Protein AF-A0AAU6A8F4-F1 (afdb_monomer)

Radius of gyration: 16.41 Å; Cα contacts (8 Å, |Δi|>4): 228; chains: 1; bounding box: 42×34×38 Å

Structure (mmCIF, N/CA/C/O backbone):
data_AF-A0AAU6A8F4-F1
#
_entry.id   AF-A0AAU6A8F4-F1
#
loop_
_atom_site.group_PDB
_atom_site.id
_atom_site.type_symbol
_atom_site.label_atom_id
_atom_site.label_alt_id
_atom_site.label_comp_id
_atom_site.label_asym_id
_atom_site.label_entity_id
_atom_site.label_seq_id
_atom_site.pdbx_PDB_ins_code
_atom_site.Cartn_x
_atom_site.Cartn_y
_atom_site.Cartn_z
_atom_site.occupancy
_atom_site.B_iso_or_equiv
_atom_site.auth_seq_id
_atom_site.auth_comp_id
_atom_site.auth_asym_id
_atom_site.auth_atom_id
_atom_site.pdbx_PDB_model_num
ATOM 1 N N . MET A 1 1 ? -3.567 -22.877 13.349 1.00 68.00 1 MET A N 1
ATOM 2 C CA . MET A 1 1 ? -3.541 -21.855 12.285 1.00 68.00 1 MET A CA 1
ATOM 3 C C . MET A 1 1 ? -4.743 -22.107 11.404 1.00 68.00 1 MET A C 1
ATOM 5 O O . MET A 1 1 ? -4.881 -23.224 10.927 1.00 68.00 1 MET A O 1
ATOM 9 N N . HIS A 1 2 ? -5.630 -21.124 11.271 1.00 86.00 2 HIS A N 1
ATOM 10 C CA . HIS A 1 2 ? -6.738 -21.178 10.320 1.00 86.00 2 HIS A CA 1
ATOM 11 C C . HIS A 1 2 ? -6.307 -20.388 9.088 1.00 86.00 2 HIS A C 1
ATOM 13 O O . HIS A 1 2 ? -5.932 -19.225 9.217 1.00 86.00 2 HIS A O 1
ATOM 19 N N . HIS A 1 3 ? -6.294 -21.042 7.931 1.00 89.69 3 HIS A N 1
ATOM 20 C CA . HIS A 1 3 ? -6.035 -20.404 6.648 1.00 89.69 3 HIS A CA 1
ATOM 21 C C . HIS A 1 3 ? -7.330 -20.417 5.848 1.00 89.69 3 HIS A C 1
ATOM 23 O O . HIS A 1 3 ? -8.006 -21.444 5.795 1.00 89.69 3 HIS A O 1
ATOM 29 N N . GLU A 1 4 ? -7.657 -19.284 5.244 1.00 91.69 4 GLU A N 1
ATOM 30 C CA . GLU A 1 4 ? -8.774 -19.140 4.321 1.00 91.69 4 GLU A CA 1
ATOM 31 C C . GLU A 1 4 ? -8.204 -18.900 2.924 1.00 91.69 4 GLU A C 1
ATOM 33 O O . GLU A 1 4 ? -7.241 -18.146 2.764 1.00 91.69 4 GLU A O 1
ATOM 38 N N . LEU A 1 5 ? -8.757 -19.596 1.932 1.00 94.12 5 LEU A N 1
ATOM 39 C CA . LEU A 1 5 ? -8.360 -19.478 0.537 1.00 94.12 5 LEU A CA 1
ATOM 40 C C . LEU A 1 5 ? -9.594 -19.132 -0.284 1.00 94.12 5 LEU A C 1
ATOM 42 O O . LEU A 1 5 ? -10.567 -19.882 -0.302 1.00 94.12 5 LEU A O 1
ATOM 46 N N . GLU A 1 6 ? -9.520 -18.002 -0.973 1.00 94.62 6 GLU A N 1
ATOM 47 C CA . GLU A 1 6 ? -10.554 -17.520 -1.877 1.00 94.62 6 GLU A CA 1
ATOM 48 C C . GLU A 1 6 ? -10.004 -17.542 -3.305 1.00 94.62 6 GLU A C 1
ATOM 50 O O . GLU A 1 6 ? -8.907 -17.043 -3.567 1.00 94.62 6 GLU A O 1
ATOM 55 N N . VAL A 1 7 ? -10.755 -18.148 -4.226 1.00 96.62 7 VAL A N 1
ATOM 56 C CA . VAL A 1 7 ? -10.431 -18.160 -5.656 1.00 96.62 7 VAL A CA 1
ATOM 57 C C . VAL A 1 7 ? -11.408 -17.241 -6.365 1.00 96.62 7 VAL A C 1
ATOM 59 O O . VAL A 1 7 ? -12.620 -17.410 -6.263 1.00 96.62 7 VAL A O 1
ATOM 62 N N . VAL A 1 8 ? -10.862 -16.289 -7.107 1.00 96.75 8 VAL A N 1
ATOM 63 C CA . VAL A 1 8 ? -11.615 -15.326 -7.910 1.00 96.75 8 VAL A CA 1
ATOM 64 C C . VAL A 1 8 ? -11.246 -15.479 -9.383 1.00 96.75 8 VAL A C 1
ATOM 66 O O . VAL A 1 8 ? -10.286 -16.170 -9.722 1.00 96.75 8 VAL A O 1
ATOM 69 N N . ALA A 1 9 ? -12.038 -14.870 -10.263 1.00 95.56 9 ALA A N 1
ATOM 70 C CA . ALA A 1 9 ? -11.988 -15.142 -11.697 1.00 95.56 9 ALA A CA 1
ATOM 71 C C . ALA A 1 9 ? -10.670 -14.723 -12.374 1.00 95.56 9 ALA A C 1
ATOM 73 O O . ALA A 1 9 ? -10.189 -15.430 -13.259 1.00 95.56 9 ALA A O 1
ATOM 74 N N . ASP A 1 10 ? -10.096 -13.585 -11.976 1.00 95.62 10 ASP A N 1
ATOM 75 C CA . ASP A 1 10 ? -8.970 -12.956 -12.669 1.00 95.62 10 ASP A CA 1
ATOM 76 C C . ASP A 1 10 ? -8.142 -12.035 -11.737 1.00 95.62 10 ASP A C 1
ATOM 78 O O . ASP A 1 10 ? -8.530 -11.793 -10.587 1.00 95.62 10 ASP A O 1
ATOM 82 N N . PRO A 1 11 ? -6.977 -11.523 -12.191 1.00 94.94 11 PRO A N 1
ATOM 83 C CA . PRO A 1 11 ? -6.135 -10.638 -11.384 1.00 94.94 11 PRO A CA 1
ATOM 84 C C . PRO A 1 11 ? -6.809 -9.333 -10.935 1.00 94.94 11 PRO A C 1
ATOM 86 O O . PRO A 1 11 ? -6.491 -8.829 -9.857 1.00 94.94 11 PRO A O 1
ATOM 89 N N . ASP A 1 12 ? -7.744 -8.789 -11.716 1.00 95.00 12 ASP A N 1
ATOM 90 C CA . ASP A 1 12 ? -8.458 -7.564 -11.349 1.00 95.00 12 ASP A CA 1
ATOM 91 C C . ASP A 1 12 ? -9.448 -7.821 -10.211 1.00 95.00 12 ASP A C 1
ATOM 93 O O . ASP A 1 12 ? -9.568 -7.002 -9.288 1.00 95.00 12 ASP A O 1
ATOM 97 N N . ALA A 1 13 ? -10.099 -8.984 -10.224 1.00 96.50 13 ALA A N 1
ATOM 98 C CA . ALA A 1 13 ? -10.910 -9.470 -9.121 1.00 96.50 13 ALA A CA 1
ATOM 99 C C . ALA A 1 13 ? -10.054 -9.683 -7.863 1.00 96.50 13 ALA A C 1
ATOM 101 O O . ALA A 1 13 ? -10.470 -9.267 -6.785 1.00 96.50 13 ALA A O 1
ATOM 102 N N . VAL A 1 14 ? -8.829 -10.222 -7.984 1.00 96.69 14 VAL A N 1
ATOM 103 C CA . VAL A 1 14 ? -7.908 -10.371 -6.834 1.00 96.69 14 VAL A CA 1
ATOM 104 C C . VAL A 1 14 ? -7.634 -9.017 -6.186 1.00 96.69 14 VAL A C 1
ATOM 106 O O . VAL A 1 14 ? -7.785 -8.870 -4.973 1.00 96.69 14 VAL A O 1
ATOM 109 N N . SER A 1 15 ? -7.254 -8.013 -6.977 1.00 96.50 15 SER A N 1
ATOM 110 C CA . SER A 1 15 ? -6.947 -6.684 -6.449 1.00 96.50 15 SER A CA 1
ATOM 111 C C . SER A 1 15 ? -8.166 -5.996 -5.829 1.00 96.50 15 SER A C 1
ATOM 113 O O . SER A 1 15 ? -8.023 -5.335 -4.802 1.00 96.50 15 SER A O 1
ATOM 115 N N . SER A 1 16 ? -9.355 -6.169 -6.411 1.00 96.50 16 SER A N 1
ATOM 116 C CA . SER A 1 16 ? -10.601 -5.577 -5.899 1.00 96.50 16 SER A CA 1
ATOM 117 C C . SER A 1 16 ? -11.057 -6.240 -4.597 1.00 96.50 16 SER A C 1
ATOM 119 O O . SER A 1 16 ? -11.321 -5.551 -3.612 1.00 96.50 16 SER A O 1
ATOM 121 N N . THR A 1 17 ? -11.066 -7.575 -4.545 1.00 97.38 17 THR A N 1
ATOM 122 C CA . THR A 1 17 ? -11.405 -8.332 -3.333 1.00 97.38 17 THR A CA 1
ATOM 123 C C . THR A 1 17 ? -10.420 -8.035 -2.204 1.00 97.38 17 THR A C 1
ATOM 125 O O . THR A 1 17 ? -10.835 -7.794 -1.067 1.00 97.38 17 THR A O 1
ATOM 128 N N . ALA A 1 18 ? -9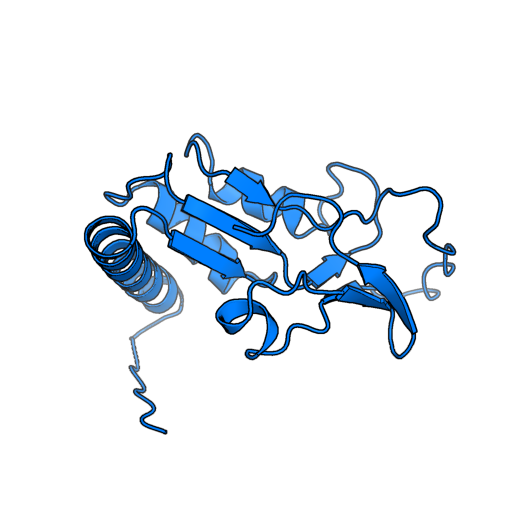.119 -7.977 -2.509 1.00 96.50 18 ALA A N 1
ATOM 129 C CA . ALA A 1 18 ? -8.093 -7.641 -1.529 1.00 96.50 18 ALA A CA 1
ATOM 130 C C . ALA A 1 18 ? -8.249 -6.210 -0.988 1.00 96.50 18 ALA A C 1
ATOM 132 O O . ALA A 1 18 ? -8.158 -6.017 0.224 1.00 96.50 18 ALA A O 1
ATOM 133 N N . ALA A 1 19 ? -8.541 -5.222 -1.841 1.00 97.75 19 ALA A N 1
ATOM 134 C CA . ALA A 1 19 ? -8.781 -3.843 -1.410 1.00 97.75 19 ALA A CA 1
ATOM 135 C C . ALA A 1 19 ? -9.984 -3.759 -0.458 1.00 97.75 19 ALA A C 1
ATOM 137 O O . ALA A 1 19 ? -9.861 -3.256 0.660 1.00 97.75 19 ALA A O 1
ATOM 138 N N . ALA A 1 20 ? -11.117 -4.353 -0.839 1.00 97.94 20 ALA A N 1
ATOM 139 C CA . ALA A 1 20 ? -12.312 -4.374 -0.001 1.00 97.94 20 ALA A CA 1
ATOM 140 C C . ALA A 1 20 ? -12.065 -5.090 1.339 1.00 97.94 20 ALA A C 1
ATOM 142 O O . ALA A 1 20 ? -12.571 -4.669 2.384 1.00 97.94 20 ALA A O 1
ATOM 143 N N . PHE A 1 21 ? -11.285 -6.175 1.334 1.00 97.50 21 PHE A N 1
ATOM 144 C CA . PHE A 1 21 ? -10.890 -6.876 2.553 1.00 97.50 21 PHE A CA 1
ATOM 145 C C . PHE A 1 21 ? -10.039 -5.985 3.462 1.00 97.50 21 PHE A C 1
ATOM 147 O O . PHE A 1 21 ? -10.382 -5.812 4.633 1.00 97.50 21 PHE A O 1
ATOM 154 N N . VAL A 1 22 ? -8.976 -5.375 2.932 1.00 97.50 22 VAL A N 1
ATOM 155 C CA . VAL A 1 22 ? -8.088 -4.493 3.701 1.00 97.50 22 VAL A CA 1
ATOM 156 C C . VAL A 1 22 ? -8.853 -3.291 4.252 1.00 97.50 22 VAL A C 1
ATOM 158 O O . VAL A 1 22 ? -8.684 -2.977 5.426 1.00 97.50 22 VAL A O 1
ATOM 161 N N . ALA A 1 23 ? -9.761 -2.679 3.486 1.00 98.38 23 ALA A N 1
ATOM 162 C CA . ALA A 1 23 ? -10.588 -1.571 3.966 1.00 98.38 23 ALA A CA 1
ATOM 163 C C . ALA A 1 23 ? -11.460 -1.967 5.170 1.00 98.38 23 ALA A C 1
ATOM 165 O O . ALA A 1 23 ? -11.544 -1.241 6.164 1.00 98.38 23 ALA A O 1
ATOM 166 N N . ARG A 1 24 ? -12.081 -3.157 5.132 1.00 98.31 24 ARG A N 1
ATOM 167 C CA . ARG A 1 24 ? -12.826 -3.695 6.285 1.00 98.31 24 ARG A CA 1
ATOM 168 C C . ARG A 1 24 ? -11.923 -3.900 7.499 1.00 98.31 24 ARG A C 1
ATOM 170 O O . ARG A 1 24 ? -12.308 -3.493 8.594 1.00 98.31 24 ARG A O 1
ATOM 177 N N . GLN A 1 25 ? -10.736 -4.481 7.313 1.00 97.88 25 GLN A N 1
ATOM 178 C CA . GLN A 1 25 ? -9.785 -4.692 8.410 1.00 97.88 25 GLN A CA 1
ATOM 179 C C . GLN A 1 25 ? -9.269 -3.371 8.985 1.00 97.88 25 GLN A C 1
ATOM 181 O O . GLN A 1 25 ? -9.195 -3.229 10.202 1.00 97.88 25 GLN A O 1
ATOM 186 N N . ALA A 1 26 ? -8.983 -2.385 8.135 1.00 97.69 26 ALA A N 1
ATOM 187 C CA . ALA A 1 26 ? -8.539 -1.062 8.550 1.00 97.69 26 ALA A CA 1
ATOM 188 C C . ALA A 1 26 ? -9.593 -0.375 9.422 1.00 97.69 26 ALA A C 1
ATOM 190 O O . ALA A 1 26 ? -9.284 0.051 10.534 1.00 97.69 26 ALA A O 1
ATOM 191 N N . ARG A 1 27 ? -10.856 -0.344 8.971 1.00 98.44 27 ARG A N 1
ATOM 192 C CA . ARG A 1 27 ? -11.968 0.207 9.760 1.00 98.44 27 ARG A CA 1
ATOM 193 C C . ARG A 1 27 ? -12.133 -0.524 11.090 1.00 98.44 27 ARG A C 1
ATOM 195 O O . ARG A 1 27 ? -12.177 0.127 12.127 1.00 98.44 27 ARG A O 1
ATOM 202 N N . ALA A 1 28 ? -12.178 -1.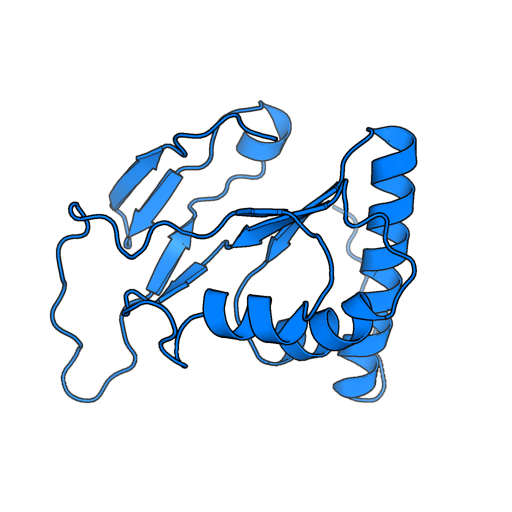856 11.080 1.00 97.69 28 ALA A N 1
ATOM 203 C CA . ALA A 1 28 ? -12.349 -2.646 12.300 1.00 97.69 28 ALA A CA 1
ATOM 204 C C . ALA A 1 28 ? -11.202 -2.425 13.302 1.00 97.69 28 ALA A C 1
ATOM 206 O O . ALA A 1 28 ? -11.445 -2.184 14.483 1.00 97.69 28 ALA A O 1
ATOM 207 N N . CYS A 1 29 ? -9.957 -2.444 12.824 1.00 96.81 29 CYS A N 1
ATOM 208 C CA . CYS A 1 29 ? -8.773 -2.251 13.653 1.00 96.81 29 CYS A CA 1
ATOM 209 C C . CYS A 1 29 ? -8.710 -0.831 14.226 1.00 96.81 29 CYS A C 1
ATOM 211 O O . CYS A 1 29 ? -8.491 -0.659 15.421 1.00 96.81 29 CYS A O 1
ATOM 213 N N . VAL A 1 30 ? -8.999 0.193 13.420 1.00 96.62 30 VAL A N 1
ATOM 214 C CA . VAL A 1 30 ? -9.045 1.581 13.896 1.00 96.62 30 VAL A CA 1
ATOM 215 C C . VAL A 1 30 ? -10.150 1.799 14.928 1.00 96.62 30 VAL A C 1
ATOM 217 O O . VAL A 1 30 ? -9.929 2.532 15.890 1.00 96.62 30 VAL A O 1
ATOM 220 N N . GLN A 1 31 ? -11.315 1.167 14.773 1.00 97.06 31 GLN A N 1
ATOM 221 C CA . GLN A 1 31 ? -12.382 1.245 15.775 1.00 97.06 31 GLN A CA 1
ATOM 222 C C . GLN A 1 31 ? -11.979 0.573 17.095 1.00 97.06 31 GLN A C 1
ATOM 224 O O . GLN A 1 31 ? -12.260 1.108 18.163 1.00 97.06 31 GLN A O 1
ATOM 229 N N . ALA A 1 32 ? -11.294 -0.571 17.036 1.00 96.06 32 ALA A N 1
ATOM 230 C CA . ALA A 1 32 ? -10.908 -1.330 18.225 1.00 96.06 32 ALA A CA 1
ATOM 231 C C . ALA A 1 32 ? -9.644 -0.796 18.929 1.00 96.06 32 ALA A C 1
ATOM 233 O O . ALA A 1 32 ? -9.540 -0.867 20.152 1.00 96.06 32 ALA A O 1
ATOM 234 N N . HIS A 1 33 ? -8.677 -0.282 18.166 1.00 94.00 33 HIS A N 1
ATOM 235 C CA . HIS A 1 33 ? -7.317 0.008 18.637 1.00 94.00 33 HIS A CA 1
ATOM 236 C C . HIS A 1 33 ? -6.857 1.442 18.355 1.00 94.00 33 HIS A C 1
ATOM 238 O O . HIS A 1 33 ? -5.780 1.839 18.788 1.00 94.00 33 HIS A O 1
ATOM 244 N N . GLY A 1 34 ? -7.642 2.232 17.620 1.00 94.44 34 GLY A N 1
ATOM 245 C CA . GLY A 1 34 ? -7.310 3.613 17.267 1.00 94.44 34 GLY A CA 1
ATOM 246 C C . GLY A 1 34 ? -6.325 3.766 16.105 1.00 94.44 34 GLY A C 1
ATOM 247 O O . GLY A 1 34 ? -6.160 4.883 15.622 1.00 94.44 34 GLY A O 1
ATOM 248 N N . ARG A 1 35 ? -5.708 2.681 15.619 1.00 94.88 35 ARG A N 1
ATOM 249 C CA . ARG A 1 35 ? -4.714 2.697 14.534 1.00 94.88 35 ARG A CA 1
ATOM 250 C C . ARG A 1 35 ? -4.711 1.385 13.751 1.00 94.88 35 ARG A C 1
ATOM 252 O O . ARG A 1 35 ? -4.984 0.336 14.322 1.00 94.88 35 ARG A O 1
ATOM 259 N N . PHE A 1 36 ? -4.361 1.441 12.466 1.00 95.50 36 PHE A N 1
ATOM 260 C CA . PHE A 1 36 ? -4.115 0.269 11.624 1.00 95.50 36 PHE A CA 1
ATOM 261 C C . PHE A 1 36 ? -2.734 0.352 10.965 1.00 95.50 36 PHE A C 1
ATOM 263 O O . PHE A 1 36 ? -2.438 1.310 10.255 1.00 95.50 36 PHE A O 1
ATOM 270 N N . THR A 1 37 ? -1.897 -0.663 11.177 1.00 94.12 37 THR A N 1
ATOM 271 C CA . THR A 1 37 ? -0.565 -0.758 10.564 1.00 94.12 37 THR A CA 1
ATOM 272 C C . THR A 1 37 ? -0.546 -1.903 9.562 1.00 94.12 37 THR A C 1
ATOM 274 O O . THR A 1 37 ? -0.861 -3.041 9.913 1.00 94.12 37 THR A O 1
ATOM 277 N N . PHE A 1 38 ? -0.153 -1.616 8.323 1.00 93.81 38 PHE A N 1
ATOM 278 C CA . PHE A 1 38 ? -0.158 -2.573 7.225 1.00 93.81 38 PHE A CA 1
ATOM 279 C C . PHE A 1 38 ? 1.234 -2.712 6.609 1.00 93.81 38 PHE A C 1
ATOM 281 O O . PHE A 1 38 ? 1.763 -1.783 6.001 1.00 93.81 38 PHE A O 1
ATOM 288 N N . ALA A 1 39 ? 1.838 -3.884 6.785 1.00 91.38 39 ALA A N 1
ATOM 289 C CA . ALA A 1 39 ? 3.144 -4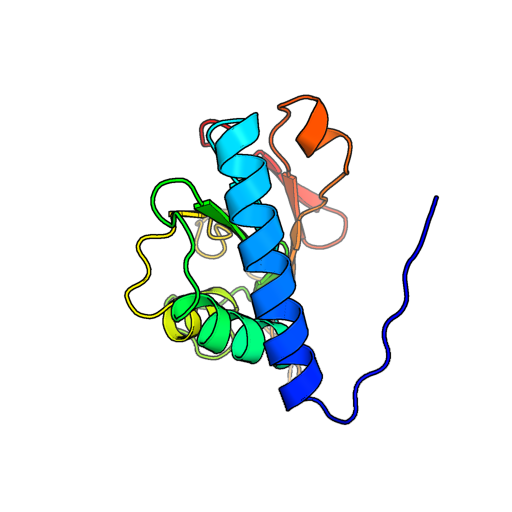.208 6.231 1.00 91.38 39 ALA A CA 1
ATOM 290 C C . ALA A 1 39 ? 2.987 -4.786 4.818 1.00 91.38 39 ALA A C 1
ATOM 292 O O . ALA A 1 39 ? 2.267 -5.768 4.632 1.00 91.38 39 ALA A O 1
ATOM 293 N N . VAL A 1 40 ? 3.655 -4.188 3.832 1.00 91.12 40 VAL A N 1
ATOM 294 C CA . VAL A 1 40 ? 3.471 -4.507 2.413 1.00 91.12 40 VAL A CA 1
ATOM 295 C C . VAL A 1 40 ? 4.788 -4.694 1.682 1.00 91.12 40 VAL A C 1
ATOM 297 O O . VAL A 1 40 ? 5.776 -4.003 1.943 1.00 91.12 40 VAL A O 1
ATOM 300 N N . SER A 1 41 ? 4.784 -5.652 0.760 1.00 90.00 41 SER A N 1
ATOM 301 C CA . SER A 1 41 ? 5.874 -5.897 -0.180 1.00 90.00 41 SER A CA 1
ATOM 302 C C . SER A 1 41 ? 5.581 -5.272 -1.535 1.00 90.00 41 SER A C 1
ATOM 304 O O . SER A 1 41 ? 4.436 -4.937 -1.850 1.00 90.00 41 SER A O 1
ATOM 306 N N . GLY A 1 42 ? 6.612 -5.197 -2.371 1.00 89.00 42 GLY A N 1
ATOM 307 C CA . GLY A 1 42 ? 6.441 -4.833 -3.769 1.00 89.00 42 GLY A CA 1
ATOM 308 C C . GLY A 1 42 ? 5.673 -5.852 -4.614 1.00 89.00 42 GLY A C 1
ATOM 309 O O . GLY A 1 42 ? 5.546 -7.023 -4.250 1.00 89.00 42 GLY A O 1
ATOM 310 N N . GLY A 1 43 ? 5.205 -5.411 -5.785 1.00 90.12 43 GLY A N 1
ATOM 311 C CA . GLY A 1 43 ? 4.679 -6.278 -6.843 1.00 90.12 43 GLY A CA 1
ATOM 312 C C . GLY A 1 43 ? 3.438 -5.721 -7.537 1.00 90.12 43 GLY A C 1
ATOM 313 O O . GLY A 1 43 ? 2.716 -4.900 -6.983 1.00 90.12 43 GLY A O 1
ATOM 314 N N . HIS A 1 44 ? 3.154 -6.220 -8.743 1.00 89.56 44 HIS A N 1
ATOM 315 C CA . HIS A 1 44 ? 2.022 -5.752 -9.552 1.00 89.56 44 HIS A CA 1
ATOM 316 C C . HIS A 1 44 ? 0.672 -5.868 -8.826 1.00 89.56 44 HIS A C 1
ATOM 318 O O . HIS A 1 44 ? -0.120 -4.929 -8.855 1.00 89.56 44 HIS A O 1
ATOM 324 N N . THR A 1 45 ? 0.418 -6.989 -8.144 1.00 91.31 45 THR A N 1
ATOM 325 C CA . THR A 1 45 ? -0.860 -7.221 -7.456 1.00 91.31 45 THR A CA 1
ATOM 326 C C . THR A 1 45 ? -1.075 -6.275 -6.262 1.00 91.31 45 THR A C 1
ATOM 328 O O . THR A 1 45 ? -2.149 -5.671 -6.207 1.00 91.31 45 THR A O 1
ATOM 331 N N . PRO A 1 46 ? -0.103 -6.072 -5.340 1.00 92.94 46 PRO A N 1
ATOM 332 C CA . PRO A 1 46 ? -0.207 -5.033 -4.313 1.00 92.94 46 PRO A CA 1
ATOM 333 C C . PRO A 1 46 ? -0.477 -3.626 -4.860 1.00 92.94 46 PRO A C 1
ATOM 335 O O . PRO A 1 46 ? -1.343 -2.943 -4.325 1.00 92.94 46 PRO A O 1
ATOM 338 N N . TRP A 1 47 ? 0.195 -3.198 -5.934 1.00 94.94 47 TRP A N 1
ATOM 339 C CA . TRP A 1 47 ? 0.000 -1.859 -6.516 1.00 94.94 47 TRP A CA 1
ATOM 340 C C . TRP A 1 47 ? -1.408 -1.670 -7.072 1.00 94.94 47 TRP A C 1
ATOM 342 O O . TRP A 1 47 ? -2.100 -0.712 -6.732 1.00 94.94 47 TRP A O 1
ATOM 352 N N . ALA A 1 48 ? -1.880 -2.646 -7.848 1.00 96.12 48 ALA A N 1
ATOM 353 C CA . ALA A 1 48 ? -3.233 -2.647 -8.385 1.00 96.12 48 ALA A CA 1
ATOM 354 C C . ALA A 1 48 ? -4.306 -2.715 -7.277 1.00 96.12 48 ALA A C 1
ATOM 356 O O . ALA A 1 48 ? -5.402 -2.178 -7.442 1.00 96.12 48 ALA A O 1
ATOM 357 N N . MET A 1 49 ? -4.005 -3.358 -6.145 1.00 97.50 49 MET A N 1
ATOM 358 C CA . MET A 1 49 ? -4.864 -3.362 -4.960 1.00 97.50 49 MET A CA 1
ATOM 359 C C . MET A 1 49 ? -4.864 -1.996 -4.262 1.00 97.50 49 MET A C 1
ATOM 361 O O . MET A 1 49 ? -5.941 -1.483 -3.982 1.00 97.50 49 MET A O 1
ATOM 365 N N . PHE A 1 50 ? -3.705 -1.365 -4.043 1.00 97.56 50 PHE A N 1
ATOM 366 C CA . PHE A 1 50 ? -3.621 -0.044 -3.410 1.00 97.56 50 PHE A CA 1
ATOM 367 C C . PHE A 1 50 ? -4.321 1.047 -4.220 1.00 97.56 50 PHE A C 1
ATOM 369 O O . PHE A 1 50 ? -5.036 1.852 -3.632 1.00 97.56 50 PHE A O 1
ATOM 376 N N . ALA A 1 51 ? -4.191 1.020 -5.550 1.00 96.56 51 ALA A N 1
ATOM 377 C CA . ALA A 1 51 ? -4.902 1.940 -6.436 1.00 96.56 51 ALA A CA 1
ATOM 378 C C . ALA A 1 51 ? -6.428 1.860 -6.254 1.00 96.56 51 ALA A C 1
ATOM 380 O O . ALA A 1 51 ? -7.116 2.872 -6.317 1.00 96.56 51 ALA A O 1
ATOM 381 N N . ARG A 1 52 ? -6.966 0.665 -5.979 1.00 97.44 52 ARG A N 1
ATOM 382 C CA . ARG A 1 52 ? -8.390 0.469 -5.665 1.00 97.44 52 ARG A CA 1
ATOM 383 C C . ARG A 1 52 ? -8.709 0.856 -4.223 1.00 97.44 52 ARG A C 1
ATOM 385 O O . ARG A 1 52 ? -9.695 1.540 -3.982 1.00 97.44 52 ARG A O 1
ATOM 392 N N . LEU A 1 53 ? -7.851 0.469 -3.278 1.00 97.69 53 LEU A N 1
ATOM 393 C CA . LEU A 1 53 ? -7.995 0.781 -1.856 1.00 97.69 53 LEU A CA 1
ATOM 394 C C . LEU A 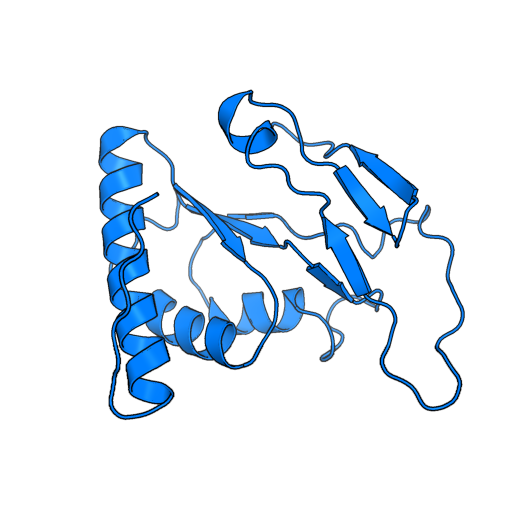1 53 ? -8.042 2.293 -1.606 1.00 97.69 53 LEU A C 1
ATOM 396 O O . LEU A 1 53 ? -8.799 2.728 -0.749 1.00 97.69 53 LEU A O 1
ATOM 400 N N . ALA A 1 54 ? -7.293 3.095 -2.370 1.00 96.12 54 ALA A N 1
ATOM 401 C CA . ALA A 1 54 ? -7.317 4.559 -2.311 1.00 96.12 54 ALA A CA 1
ATOM 402 C C . ALA A 1 54 ? -8.717 5.162 -2.553 1.00 96.12 54 ALA A C 1
ATOM 404 O O . ALA A 1 54 ? -8.979 6.286 -2.127 1.00 96.12 54 ALA A O 1
ATOM 405 N N . HIS A 1 55 ? -9.617 4.417 -3.204 1.00 95.75 55 HIS A N 1
ATOM 406 C CA . HIS A 1 55 ? -11.010 4.801 -3.449 1.00 95.75 55 HIS A CA 1
ATOM 407 C C . HIS A 1 55 ? -12.011 4.169 -2.468 1.00 95.75 55 HIS A C 1
ATOM 409 O O . HIS A 1 55 ? -13.203 4.465 -2.542 1.00 95.75 55 HIS A O 1
ATOM 415 N N . GLU A 1 56 ? -11.552 3.312 -1.557 1.00 97.44 56 GLU A N 1
ATOM 416 C CA . GLU A 1 56 ? -12.376 2.736 -0.497 1.00 97.44 56 GLU A CA 1
ATOM 417 C C . GLU A 1 56 ? -12.505 3.698 0.691 1.00 97.44 56 GLU A C 1
ATOM 419 O O . GLU A 1 56 ? -11.663 4.564 0.934 1.00 97.44 56 GLU A O 1
ATOM 424 N N . ASP A 1 57 ? -13.552 3.500 1.489 1.00 97.12 57 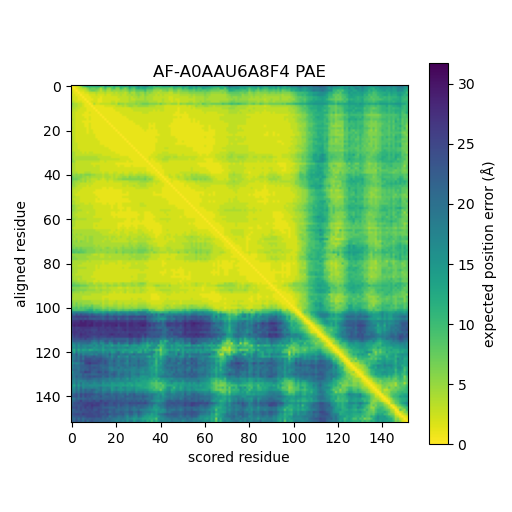ASP A N 1
ATOM 425 C CA . ASP A 1 57 ? -13.719 4.199 2.763 1.00 97.12 57 ASP A CA 1
ATOM 426 C C . ASP A 1 57 ? -12.751 3.624 3.817 1.00 97.12 57 ASP A C 1
ATOM 428 O O . ASP A 1 57 ? -13.006 2.602 4.466 1.00 97.12 57 ASP A O 1
ATOM 432 N N . VAL A 1 58 ? -11.596 4.280 3.937 1.00 98.06 58 VAL A N 1
ATOM 433 C CA . VAL A 1 58 ? -10.503 3.943 4.852 1.00 98.06 58 VAL A CA 1
ATOM 434 C C . VAL A 1 58 ? -10.168 5.173 5.705 1.00 98.06 58 VAL A C 1
ATOM 436 O O . VAL A 1 58 ? -9.991 6.260 5.158 1.00 98.06 58 VAL A O 1
ATOM 439 N N . PRO A 1 59 ? -10.021 5.029 7.037 1.00 97.56 59 PRO A N 1
ATOM 440 C CA . PRO A 1 59 ? -9.618 6.120 7.929 1.00 97.56 59 PRO A CA 1
ATOM 441 C C . PRO A 1 59 ? -8.109 6.406 7.814 1.00 97.56 59 PRO A C 1
ATOM 443 O O . PRO A 1 59 ? -7.338 6.093 8.724 1.00 97.56 59 PRO A O 1
ATOM 446 N N . TRP A 1 60 ? -7.679 6.933 6.667 1.00 97.50 60 TRP A N 1
ATOM 447 C CA . TRP A 1 60 ? -6.277 7.054 6.252 1.00 97.50 60 TRP A CA 1
ATOM 448 C C . TRP A 1 60 ? -5.368 7.771 7.251 1.00 97.50 60 TRP A C 1
ATOM 450 O O . TRP A 1 60 ? -4.224 7.363 7.425 1.00 97.50 60 TRP A O 1
ATOM 460 N N . GLU A 1 61 ? -5.884 8.754 7.984 1.00 96.94 61 GLU A N 1
ATOM 461 C CA . GLU A 1 61 ? -5.150 9.509 9.007 1.00 96.94 61 GLU A CA 1
ATOM 462 C C . GLU A 1 61 ? -4.710 8.633 10.192 1.00 96.94 61 GLU A C 1
ATOM 464 O O . GLU A 1 61 ? -3.879 9.033 11.005 1.00 96.94 61 GLU A O 1
ATOM 469 N N . ARG A 1 62 ? -5.290 7.435 10.316 1.00 97.19 62 ARG A N 1
ATOM 470 C CA . ARG A 1 62 ? -4.969 6.429 11.335 1.00 97.19 62 ARG A CA 1
ATOM 471 C C . ARG A 1 62 ? -4.322 5.179 10.736 1.00 97.19 62 ARG A C 1
ATOM 473 O O . ARG A 1 62 ? -4.203 4.164 11.429 1.00 97.19 62 ARG A O 1
ATOM 480 N N . VAL A 1 63 ? -3.923 5.235 9.466 1.00 96.56 63 VAL A N 1
ATOM 481 C CA . VAL A 1 63 ? -3.268 4.138 8.754 1.00 96.56 63 VAL A CA 1
ATOM 482 C C . VAL A 1 63 ? -1.780 4.425 8.596 1.00 96.56 63 VAL A C 1
ATOM 484 O O . VAL A 1 63 ? -1.388 5.473 8.089 1.00 96.56 63 VAL A O 1
ATOM 487 N N . ALA A 1 64 ? -0.958 3.448 8.978 1.00 95.56 64 ALA A N 1
ATOM 488 C CA . ALA A 1 64 ? 0.468 3.423 8.688 1.00 95.56 64 ALA A CA 1
ATOM 489 C C . ALA A 1 64 ? 0.796 2.268 7.736 1.00 95.56 64 ALA A C 1
ATOM 491 O O . ALA A 1 64 ? 0.519 1.107 8.041 1.00 95.56 64 ALA A O 1
ATOM 492 N N . VAL A 1 65 ? 1.405 2.568 6.592 1.00 94.62 65 VAL A N 1
ATOM 493 C CA . VAL A 1 65 ? 1.867 1.572 5.620 1.00 94.62 65 VAL A CA 1
ATOM 494 C C . VAL A 1 65 ? 3.378 1.422 5.741 1.00 94.62 65 VAL A C 1
ATOM 496 O O . VAL A 1 65 ? 4.117 2.391 5.587 1.00 94.62 65 VAL A O 1
ATOM 499 N N . LEU A 1 66 ? 3.845 0.205 6.009 1.00 91.19 66 LEU A N 1
ATOM 500 C CA . LEU A 1 66 ? 5.260 -0.114 6.199 1.00 91.19 66 LEU A CA 1
ATOM 501 C C . LEU A 1 66 ? 5.776 -0.981 5.051 1.00 91.19 66 LEU A C 1
ATOM 503 O O . LEU A 1 66 ? 5.196 -2.020 4.748 1.00 91.19 66 LEU A O 1
ATOM 507 N N . GLN A 1 67 ? 6.906 -0.600 4.458 1.00 89.69 67 GLN A N 1
ATOM 508 C CA . GLN A 1 67 ? 7.589 -1.448 3.480 1.00 89.69 67 GLN A CA 1
ATOM 509 C C . GLN A 1 67 ? 8.301 -2.616 4.175 1.00 89.69 67 GLN A C 1
ATOM 511 O O . GLN A 1 67 ? 9.031 -2.411 5.145 1.00 89.69 67 GLN A O 1
ATOM 516 N N . VAL A 1 68 ? 8.129 -3.839 3.665 1.00 87.50 68 VAL A N 1
ATOM 517 C CA . VAL A 1 68 ? 8.891 -5.017 4.133 1.00 87.50 68 VAL A CA 1
ATOM 518 C C . VAL A 1 68 ? 10.099 -5.338 3.257 1.00 87.50 68 VAL A C 1
ATOM 520 O O . VAL A 1 68 ? 10.993 -6.066 3.684 1.00 87.50 68 VAL A O 1
ATOM 523 N N . ASP A 1 69 ? 10.142 -4.801 2.039 1.00 86.50 69 ASP A N 1
ATOM 524 C CA . ASP A 1 69 ? 11.266 -4.909 1.111 1.00 86.50 69 ASP A CA 1
ATOM 525 C C . ASP A 1 69 ? 11.399 -3.638 0.250 1.00 86.50 69 ASP A C 1
ATOM 527 O O . ASP A 1 69 ? 10.412 -2.938 0.009 1.00 86.50 69 ASP A O 1
ATOM 531 N N . GLU A 1 70 ? 12.620 -3.293 -0.163 1.00 87.81 70 GLU A N 1
ATOM 532 C CA . GLU A 1 70 ? 12.900 -2.113 -0.991 1.00 87.81 70 GLU A CA 1
ATOM 533 C C . GLU A 1 70 ? 14.223 -2.228 -1.764 1.00 87.81 70 GLU A C 1
ATOM 535 O O . GLU A 1 70 ? 15.247 -2.690 -1.249 1.00 87.81 70 GLU A O 1
ATOM 540 N N . ARG A 1 71 ? 14.225 -1.747 -3.011 1.00 86.00 71 ARG A N 1
ATOM 541 C CA . ARG A 1 71 ? 15.419 -1.678 -3.856 1.00 86.00 71 ARG A CA 1
ATOM 542 C C . ARG A 1 71 ? 16.331 -0.539 -3.421 1.00 86.00 71 ARG A C 1
ATOM 544 O O . ARG A 1 71 ? 15.887 0.594 -3.260 1.00 86.00 71 ARG A O 1
ATOM 551 N N . VAL A 1 72 ? 17.632 -0.823 -3.337 1.00 83.19 72 VAL A N 1
ATOM 552 C CA . VAL A 1 72 ? 18.648 0.228 -3.171 1.00 83.19 72 VAL A CA 1
ATOM 553 C C . VAL A 1 72 ? 18.821 0.955 -4.503 1.00 83.19 72 VAL A C 1
ATOM 555 O O . VAL A 1 72 ? 19.468 0.449 -5.427 1.00 83.19 72 VAL A O 1
ATOM 558 N N . ALA A 1 73 ? 18.197 2.123 -4.609 1.00 83.62 73 ALA A N 1
ATOM 559 C CA . ALA A 1 73 ? 18.222 3.000 -5.771 1.00 83.62 73 ALA A CA 1
ATOM 560 C C . ALA A 1 73 ? 17.886 4.445 -5.343 1.00 83.62 73 ALA A C 1
ATOM 562 O O . ALA A 1 73 ? 17.319 4.629 -4.263 1.00 83.62 73 ALA A O 1
ATOM 563 N N . PRO A 1 74 ? 18.214 5.465 -6.159 1.00 83.88 74 PRO A N 1
ATOM 564 C CA . PRO A 1 74 ? 17.886 6.859 -5.858 1.00 83.88 74 PRO A CA 1
ATOM 565 C C . PRO A 1 74 ? 16.392 7.099 -5.592 1.00 83.88 74 PRO A C 1
ATOM 567 O O . PRO A 1 74 ? 15.527 6.314 -5.987 1.00 83.88 74 PRO A O 1
ATOM 570 N N . ASP A 1 75 ? 16.066 8.211 -4.934 1.00 86.88 75 ASP A N 1
ATOM 571 C CA . ASP A 1 75 ? 14.675 8.644 -4.781 1.00 86.88 75 ASP A CA 1
ATOM 572 C C . ASP A 1 75 ? 13.983 8.845 -6.130 1.00 86.88 75 ASP A C 1
ATOM 574 O O . ASP A 1 75 ? 14.534 9.452 -7.045 1.00 86.88 75 ASP A O 1
ATOM 578 N N . GLY A 1 76 ? 12.758 8.323 -6.235 1.00 87.62 76 GLY A N 1
ATOM 579 C CA . GLY A 1 76 ? 11.951 8.386 -7.454 1.00 87.62 76 GLY A CA 1
ATOM 580 C C . GLY A 1 76 ? 12.363 7.401 -8.550 1.00 87.62 76 GLY A C 1
ATOM 581 O O . GLY A 1 76 ? 11.765 7.429 -9.621 1.00 87.62 76 GLY A O 1
ATOM 582 N N . ASP A 1 77 ? 13.349 6.527 -8.314 1.00 89.38 77 ASP A N 1
ATOM 583 C CA . ASP A 1 77 ? 13.703 5.481 -9.277 1.00 89.38 77 ASP A CA 1
ATOM 584 C C . ASP A 1 77 ? 12.490 4.547 -9.519 1.00 89.38 77 ASP A C 1
ATOM 586 O O . ASP A 1 77 ? 11.828 4.143 -8.550 1.00 89.38 77 ASP A O 1
ATOM 590 N N . PRO A 1 78 ? 12.162 4.221 -10.785 1.00 90.00 78 PRO A N 1
ATOM 591 C CA . PRO A 1 78 ? 11.006 3.394 -11.128 1.00 90.00 78 PRO A CA 1
ATOM 592 C C . PRO A 1 78 ? 11.121 1.945 -10.641 1.00 90.00 78 PRO A C 1
ATOM 594 O O . PRO A 1 78 ? 10.109 1.262 -10.570 1.00 90.00 78 PRO A O 1
ATOM 597 N N . ASP A 1 79 ? 12.311 1.458 -10.275 1.00 86.25 79 ASP A N 1
ATOM 598 C CA . ASP A 1 79 ? 12.466 0.120 -9.692 1.00 86.25 79 ASP A CA 1
ATOM 599 C C . ASP A 1 79 ? 12.105 0.078 -8.193 1.00 86.25 79 ASP A C 1
ATOM 601 O O . ASP A 1 79 ? 12.078 -1.007 -7.600 1.00 86.25 79 ASP A O 1
ATOM 605 N N . ARG A 1 80 ? 11.857 1.227 -7.545 1.00 90.62 80 ARG A N 1
ATOM 606 C CA . ARG A 1 80 ? 11.567 1.289 -6.106 1.00 90.62 80 ARG A CA 1
ATOM 607 C C . ARG A 1 80 ? 10.112 1.002 -5.779 1.00 90.62 80 ARG A C 1
ATOM 609 O O . ARG A 1 80 ? 9.184 1.579 -6.345 1.00 90.62 80 ARG A O 1
ATOM 616 N N . ASN A 1 81 ? 9.923 0.207 -4.732 1.00 93.81 81 ASN A N 1
ATOM 617 C CA . ASN A 1 81 ? 8.617 -0.060 -4.150 1.00 93.81 81 ASN A CA 1
ATOM 618 C C . ASN A 1 81 ? 7.982 1.230 -3.612 1.00 93.81 81 ASN A C 1
ATOM 620 O O . ASN A 1 81 ? 6.769 1.390 -3.707 1.00 93.81 81 ASN A O 1
ATOM 624 N N . LEU A 1 82 ? 8.777 2.165 -3.076 1.00 93.75 82 LEU A N 1
ATOM 625 C CA . LEU A 1 82 ? 8.266 3.431 -2.548 1.00 93.75 82 LEU A CA 1
ATOM 626 C C . LEU A 1 82 ? 7.650 4.308 -3.641 1.00 93.75 82 LEU A C 1
ATOM 628 O O . LEU A 1 82 ? 6.632 4.953 -3.391 1.00 93.75 82 LEU A O 1
ATOM 632 N N . THR A 1 83 ? 8.257 4.328 -4.831 1.00 94.31 83 THR A N 1
ATOM 633 C CA . THR A 1 83 ? 7.753 5.077 -5.989 1.00 94.31 83 THR A CA 1
ATOM 634 C C . THR A 1 83 ? 6.353 4.578 -6.342 1.00 94.31 83 THR A C 1
ATOM 636 O O . THR A 1 83 ? 5.389 5.336 -6.260 1.00 94.31 83 THR A O 1
ATOM 639 N N . HIS A 1 84 ? 6.215 3.272 -6.580 1.00 95.38 84 HIS A N 1
ATOM 640 C CA . HIS A 1 84 ? 4.929 2.660 -6.916 1.00 95.38 84 HIS A CA 1
ATOM 641 C C . HIS A 1 84 ? 3.890 2.738 -5.798 1.00 95.38 84 HIS A C 1
ATOM 643 O O . HIS A 1 84 ? 2.706 2.931 -6.075 1.00 95.38 84 HIS A O 1
ATOM 649 N N . LEU A 1 85 ? 4.299 2.600 -4.534 1.00 95.19 85 LEU A N 1
ATOM 650 C CA . LEU A 1 85 ? 3.387 2.721 -3.400 1.00 95.19 85 LEU A CA 1
ATOM 651 C C . LEU A 1 85 ? 2.779 4.126 -3.334 1.00 95.19 85 LEU A C 1
ATOM 653 O O . LEU A 1 85 ? 1.569 4.258 -3.171 1.00 95.19 85 LEU A O 1
ATOM 657 N N . ARG A 1 86 ? 3.600 5.172 -3.491 1.00 95.25 86 ARG A N 1
ATOM 658 C CA . ARG A 1 86 ? 3.130 6.566 -3.498 1.00 95.25 86 ARG A CA 1
ATOM 659 C C . ARG A 1 86 ? 2.208 6.848 -4.679 1.00 95.25 86 ARG A C 1
ATOM 661 O O . ARG A 1 86 ? 1.163 7.457 -4.487 1.00 95.25 86 ARG A O 1
ATOM 668 N N . GLU A 1 87 ? 2.561 6.366 -5.868 1.00 95.56 87 GLU A N 1
ATOM 669 C CA . GLU A 1 87 ? 1.701 6.467 -7.054 1.00 95.56 87 GLU A CA 1
ATOM 670 C C . GLU A 1 87 ? 0.347 5.784 -6.827 1.00 95.56 87 GLU A C 1
ATOM 672 O O . GLU A 1 87 ? -0.693 6.358 -7.137 1.00 95.56 87 GLU A O 1
ATOM 677 N N . SER A 1 88 ? 0.355 4.588 -6.233 1.00 96.00 88 SER A N 1
ATOM 678 C CA . SER A 1 88 ? -0.859 3.797 -6.001 1.00 96.00 88 SER A CA 1
ATOM 679 C C . SER A 1 88 ? -1.753 4.385 -4.906 1.00 96.00 88 SER A C 1
ATOM 681 O O . SER A 1 88 ? -2.971 4.287 -5.003 1.00 96.00 88 SER A O 1
ATOM 683 N N . LEU A 1 89 ? -1.177 4.993 -3.863 1.00 94.81 89 LEU A N 1
ATOM 684 C CA . LEU A 1 89 ? -1.939 5.676 -2.809 1.00 94.81 89 LEU A CA 1
ATOM 685 C C . LEU A 1 89 ? -2.516 7.020 -3.280 1.00 94.81 89 LEU A C 1
ATOM 687 O O . LEU A 1 89 ? -3.517 7.486 -2.732 1.00 94.81 89 LEU A O 1
ATOM 691 N N . GLY A 1 90 ? -1.898 7.654 -4.280 1.00 94.12 90 GLY A N 1
ATOM 692 C CA . GLY A 1 90 ? -2.335 8.941 -4.807 1.00 94.12 90 GLY A CA 1
ATOM 693 C C . GLY A 1 90 ? -2.389 10.015 -3.717 1.00 94.12 90 GLY A C 1
ATOM 694 O O . GLY A 1 90 ? -1.375 10.355 -3.113 1.00 94.12 90 GLY A O 1
ATOM 695 N N . ALA A 1 91 ? -3.582 10.562 -3.476 1.00 93.31 91 ALA A N 1
ATOM 696 C CA . ALA A 1 91 ? -3.814 11.616 -2.486 1.00 93.31 91 ALA A CA 1
ATOM 697 C C . ALA A 1 91 ? -4.208 11.095 -1.088 1.00 93.31 91 ALA A C 1
ATOM 699 O O . ALA A 1 91 ? -4.502 11.904 -0.208 1.00 93.31 91 ALA A O 1
ATOM 700 N N . ALA A 1 92 ? -4.251 9.775 -0.874 1.00 94.50 92 ALA A N 1
ATOM 701 C CA . ALA A 1 92 ? -4.606 9.204 0.421 1.00 94.50 92 ALA A CA 1
ATOM 702 C C . ALA A 1 92 ? -3.602 9.653 1.507 1.00 94.50 92 ALA A C 1
ATOM 704 O O . ALA A 1 92 ? -2.399 9.424 1.346 1.00 94.50 92 ALA A O 1
ATOM 705 N N . PRO A 1 93 ? -4.051 10.255 2.627 1.00 94.81 93 PRO A N 1
ATOM 706 C CA . PRO A 1 93 ? -3.168 10.829 3.646 1.00 94.81 93 PRO A CA 1
ATOM 707 C C . PRO A 1 93 ? -2.594 9.770 4.608 1.00 94.81 93 PRO A C 1
ATOM 709 O O . PRO A 1 93 ? -2.498 9.998 5.812 1.00 94.81 93 PRO A O 1
ATOM 712 N N . ALA A 1 94 ? -2.227 8.598 4.088 1.00 94.75 94 ALA A N 1
ATOM 713 C CA . ALA A 1 94 ? -1.629 7.526 4.873 1.00 94.75 94 ALA A CA 1
ATOM 714 C C . ALA A 1 94 ? -0.209 7.896 5.322 1.00 94.75 94 ALA A C 1
ATOM 716 O O . ALA A 1 94 ? 0.580 8.450 4.550 1.00 94.75 94 ALA A O 1
ATOM 717 N N . GLU A 1 95 ? 0.168 7.504 6.536 1.00 95.81 95 GLU A N 1
ATOM 718 C CA . GLU A 1 95 ? 1.566 7.566 6.950 1.00 95.81 95 GLU A CA 1
ATOM 719 C C . GLU A 1 95 ? 2.354 6.461 6.238 1.00 95.81 95 GLU A C 1
ATOM 721 O O . GLU A 1 95 ? 2.099 5.273 6.437 1.00 95.81 95 GLU A O 1
ATOM 726 N N . VAL A 1 96 ? 3.333 6.834 5.413 1.00 93.81 96 VAL A N 1
ATOM 727 C CA . VAL A 1 96 ? 4.208 5.869 4.734 1.00 93.81 96 VAL A CA 1
ATOM 728 C C . VAL A 1 96 ? 5.535 5.763 5.475 1.00 93.81 96 VAL A C 1
ATOM 730 O O . VAL A 1 96 ? 6.368 6.669 5.432 1.00 93.81 96 VAL A O 1
ATOM 733 N N . ILE A 1 97 ? 5.753 4.615 6.109 1.00 90.31 97 ILE A N 1
ATOM 734 C CA . ILE A 1 97 ? 6.996 4.261 6.788 1.00 90.31 97 ILE A CA 1
ATOM 735 C C . ILE A 1 97 ? 7.913 3.588 5.763 1.00 90.31 97 ILE A C 1
ATOM 737 O O . ILE A 1 97 ? 7.898 2.366 5.573 1.00 90.31 97 ILE A O 1
ATOM 741 N N . ALA A 1 98 ? 8.678 4.426 5.064 1.00 88.94 98 ALA A N 1
ATOM 742 C CA . ALA A 1 98 ? 9.593 3.993 4.021 1.00 88.94 98 ALA A CA 1
ATOM 743 C C . ALA A 1 98 ? 10.828 3.280 4.588 1.00 88.94 98 ALA A C 1
ATOM 745 O O . ALA A 1 98 ? 11.322 3.603 5.672 1.00 88.94 98 ALA A O 1
ATOM 746 N N . MET A 1 99 ? 11.368 2.340 3.818 1.00 84.38 99 MET A N 1
ATOM 747 C CA . MET A 1 99 ? 12.651 1.731 4.139 1.00 84.38 99 MET A CA 1
ATOM 748 C C . MET A 1 99 ? 13.788 2.715 3.836 1.00 84.38 99 MET A C 1
ATOM 750 O O . MET A 1 99 ? 13.816 3.279 2.737 1.00 84.38 99 MET A O 1
ATOM 754 N N . PRO A 1 100 ? 14.744 2.925 4.759 1.00 81.25 100 PRO A N 1
ATOM 755 C CA . PRO A 1 100 ? 15.761 3.964 4.621 1.00 81.25 100 PRO A CA 1
ATOM 756 C C . PRO A 1 100 ? 16.914 3.516 3.707 1.00 81.25 100 PRO A C 1
ATOM 758 O O . PRO A 1 100 ? 18.053 3.374 4.139 1.00 81.25 100 PRO A O 1
ATOM 761 N N . VAL A 1 101 ? 16.616 3.264 2.428 1.00 79.19 101 VAL A N 1
ATOM 762 C CA . VAL A 1 101 ? 17.579 2.771 1.421 1.00 79.19 101 VAL A CA 1
ATOM 763 C C . VAL A 1 101 ? 18.519 3.847 0.854 1.00 79.19 101 VAL A C 1
ATOM 765 O O . VAL A 1 101 ? 19.368 3.534 0.024 1.00 79.19 101 VAL A O 1
ATOM 768 N N . ASN A 1 102 ? 18.387 5.096 1.306 1.00 75.25 102 ASN A N 1
ATOM 769 C CA . ASN A 1 102 ? 19.264 6.209 0.921 1.00 75.25 102 ASN A CA 1
ATOM 770 C C . ASN A 1 102 ? 20.236 6.620 2.030 1.00 75.25 102 ASN A C 1
ATOM 772 O O . ASN A 1 102 ? 20.996 7.572 1.856 1.00 75.25 102 ASN A O 1
ATOM 776 N N . ASP A 1 103 ? 20.185 5.962 3.187 1.00 69.44 103 ASP A N 1
ATOM 777 C CA . ASP A 1 103 ? 21.078 6.301 4.282 1.00 69.44 103 ASP A CA 1
ATOM 778 C C . ASP A 1 103 ? 22.536 6.035 3.882 1.00 69.44 103 ASP A C 1
ATOM 780 O O . ASP A 1 103 ? 22.859 5.015 3.277 1.00 69.44 103 ASP A O 1
ATOM 784 N N . THR A 1 104 ? 23.441 6.920 4.299 1.00 56.94 104 THR A N 1
ATOM 785 C CA . THR A 1 104 ? 24.883 6.882 3.985 1.00 56.94 104 THR A CA 1
ATOM 786 C C . THR A 1 104 ? 25.638 5.656 4.514 1.00 56.94 104 THR A C 1
ATOM 788 O O . THR A 1 104 ? 26.799 5.466 4.173 1.00 56.94 104 THR A O 1
ATOM 791 N N . ASP A 1 105 ? 24.988 4.825 5.327 1.00 57.56 105 ASP A N 1
ATOM 792 C CA . ASP A 1 105 ? 25.535 3.620 5.974 1.00 57.56 105 ASP A CA 1
ATOM 793 C C . ASP A 1 105 ? 25.131 2.324 5.238 1.00 57.56 105 ASP A C 1
ATOM 795 O O . ASP A 1 105 ? 25.164 1.215 5.772 1.00 57.56 105 ASP A O 1
ATOM 799 N N . LEU A 1 106 ? 24.662 2.458 3.999 1.00 56.47 106 LEU A N 1
ATOM 800 C CA . LEU A 1 106 ? 24.401 1.327 3.124 1.00 56.47 106 LEU A CA 1
ATOM 801 C C . LEU A 1 106 ? 25.625 1.107 2.259 1.00 56.47 106 LEU A C 1
ATOM 803 O O . LEU A 1 106 ? 25.840 1.828 1.291 1.00 56.47 106 LEU A O 1
ATOM 807 N N . GLU A 1 107 ? 26.423 0.104 2.617 1.00 49.47 107 GLU A N 1
ATOM 808 C CA . GLU A 1 107 ? 27.550 -0.343 1.800 1.00 49.47 107 GLU A CA 1
ATOM 809 C C . GLU A 1 107 ? 27.067 -0.601 0.360 1.00 49.47 107 GLU A C 1
ATOM 811 O O . GLU A 1 107 ? 26.286 -1.539 0.129 1.00 49.47 107 GLU A O 1
ATOM 816 N N . PRO A 1 108 ? 27.477 0.219 -0.627 1.00 47.53 108 PRO A N 1
ATOM 817 C CA . PRO A 1 108 ? 26.991 0.078 -1.984 1.00 47.53 108 PRO A CA 1
ATOM 818 C C . PRO A 1 108 ? 27.593 -1.192 -2.579 1.00 47.53 108 PRO A C 1
ATOM 820 O O . PRO A 1 108 ? 28.761 -1.237 -2.962 1.00 47.53 108 PRO A O 1
ATOM 823 N N . ARG A 1 109 ? 26.787 -2.252 -2.700 1.00 44.97 109 ARG A N 1
ATOM 824 C CA . ARG A 1 109 ? 27.171 -3.369 -3.563 1.00 44.97 109 ARG A CA 1
ATOM 825 C C . ARG A 1 109 ? 27.035 -2.893 -5.010 1.00 44.97 109 ARG A C 1
ATOM 827 O O . ARG A 1 109 ? 25.927 -2.494 -5.383 1.00 44.97 109 ARG A O 1
ATOM 834 N N . PRO A 1 110 ? 28.090 -2.964 -5.842 1.00 48.75 110 PRO A N 1
ATOM 835 C CA . PRO A 1 110 ? 27.945 -2.667 -7.259 1.00 48.75 110 PRO A CA 1
ATOM 836 C C . PRO A 1 110 ? 26.816 -3.532 -7.848 1.00 48.75 110 PRO A C 1
ATOM 838 O O . PRO A 1 110 ? 26.661 -4.696 -7.445 1.00 48.75 110 PRO A O 1
ATOM 841 N N . PRO A 1 111 ? 25.979 -2.977 -8.745 1.00 50.94 111 PRO A N 1
ATOM 842 C CA . PRO A 1 111 ? 24.921 -3.752 -9.375 1.00 50.94 111 PRO A CA 1
ATOM 843 C C . PRO A 1 111 ? 25.543 -4.974 -10.068 1.00 50.94 111 PRO A C 1
ATOM 845 O O . PRO A 1 111 ? 26.627 -4.855 -10.646 1.00 50.94 111 PRO A O 1
ATOM 848 N N . PRO A 1 112 ? 24.906 -6.158 -10.009 1.00 49.47 112 PR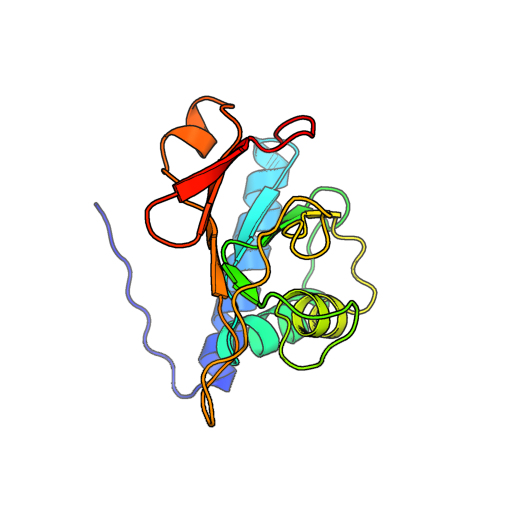O A N 1
ATOM 849 C CA . PRO A 1 112 ? 25.378 -7.293 -10.79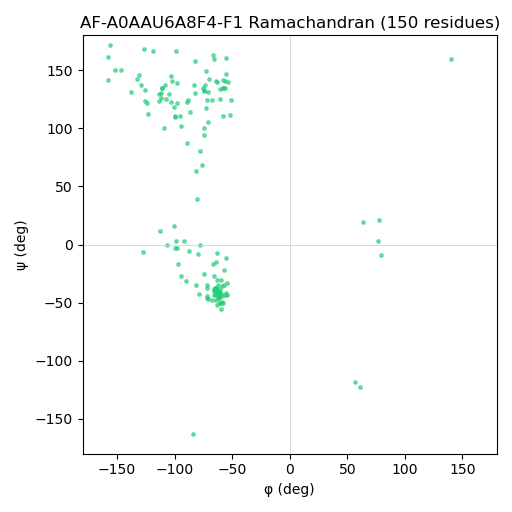1 1.00 49.47 112 PRO A CA 1
ATOM 850 C C . PRO A 1 112 ? 25.395 -6.902 -12.274 1.00 49.47 112 PRO A C 1
ATOM 852 O O . PRO A 1 112 ? 24.438 -6.303 -12.770 1.00 49.47 112 PRO A O 1
ATOM 855 N N . THR A 1 113 ? 26.472 -7.231 -12.986 1.00 46.94 113 THR A N 1
ATOM 856 C CA . THR A 1 113 ? 26.570 -7.020 -14.433 1.00 46.94 113 THR A CA 1
ATOM 857 C C . THR A 1 113 ? 25.424 -7.759 -15.130 1.00 46.94 113 THR A C 1
ATOM 859 O O . THR A 1 113 ? 25.370 -8.985 -15.124 1.00 46.94 113 THR A O 1
ATOM 862 N N . GLY A 1 114 ? 24.468 -7.006 -15.686 1.00 52.88 114 GLY A N 1
ATOM 863 C CA . GLY A 1 114 ? 23.313 -7.552 -16.411 1.00 52.88 114 GLY A CA 1
ATOM 864 C C . GLY A 1 114 ? 22.181 -8.131 -15.547 1.00 52.88 114 GLY A C 1
ATOM 865 O O . GLY A 1 114 ? 21.405 -8.936 -16.054 1.00 52.88 114 GLY A O 1
ATOM 866 N N . GLY A 1 115 ? 22.064 -7.754 -14.266 1.00 57.94 115 GLY A N 1
ATOM 867 C CA . GLY A 1 115 ? 21.047 -8.297 -13.351 1.00 57.94 115 GLY A CA 1
ATOM 868 C C . GLY A 1 115 ? 20.183 -7.252 -12.634 1.00 57.94 115 GLY A C 1
ATOM 869 O O . GLY A 1 115 ? 20.478 -6.059 -12.624 1.00 57.94 115 GLY A O 1
ATOM 870 N N . ARG A 1 116 ? 19.105 -7.719 -11.989 1.00 56.56 116 ARG A N 1
ATOM 871 C CA . ARG A 1 116 ? 18.196 -6.886 -11.179 1.00 56.56 116 ARG A CA 1
ATOM 872 C C . ARG A 1 116 ? 18.943 -6.285 -9.972 1.00 56.56 116 ARG A C 1
ATOM 874 O O . ARG A 1 116 ? 19.734 -6.982 -9.331 1.00 56.56 116 ARG A O 1
ATOM 881 N N . ARG A 1 117 ? 18.676 -5.012 -9.641 1.00 63.78 117 ARG A N 1
ATOM 882 C CA . ARG A 1 117 ? 19.293 -4.299 -8.501 1.00 63.78 117 ARG A CA 1
ATOM 883 C C . ARG A 1 117 ? 19.089 -5.046 -7.168 1.00 63.78 117 ARG A C 1
ATOM 885 O O . ARG A 1 117 ? 18.050 -5.697 -6.991 1.00 63.78 117 ARG A O 1
ATOM 892 N N . PRO A 1 118 ? 20.051 -4.972 -6.225 1.00 63.38 118 PRO A N 1
ATOM 893 C CA . PRO A 1 118 ? 19.920 -5.608 -4.914 1.00 63.38 118 PRO A CA 1
ATOM 894 C C . PRO A 1 118 ? 18.676 -5.111 -4.160 1.00 63.38 118 PRO A C 1
ATOM 896 O O . PRO A 1 118 ? 18.325 -3.934 -4.232 1.00 63.38 118 PRO A O 1
ATOM 899 N N . ASN A 1 119 ? 18.006 -6.033 -3.461 1.00 56.81 119 ASN A N 1
ATOM 900 C CA . ASN A 1 119 ? 16.866 -5.740 -2.591 1.00 56.81 119 ASN A CA 1
ATOM 901 C C . ASN A 1 119 ? 17.321 -5.765 -1.130 1.00 56.81 119 ASN A C 1
ATOM 903 O O . ASN A 1 119 ? 18.154 -6.597 -0.756 1.00 56.81 119 ASN A O 1
ATOM 907 N N . VAL A 1 120 ? 16.736 -4.896 -0.324 1.00 60.16 120 VAL A N 1
ATOM 908 C CA . VAL A 1 120 ? 16.798 -4.918 1.135 1.00 60.16 120 VAL A CA 1
ATOM 909 C C . VAL A 1 120 ? 15.482 -5.476 1.636 1.00 60.16 120 VAL A C 1
ATOM 911 O O . VAL A 1 120 ? 14.438 -5.162 1.077 1.00 60.16 120 VAL A O 1
ATOM 914 N N . SER A 1 121 ? 15.511 -6.297 2.680 1.00 57.81 121 SER A N 1
ATOM 915 C CA . SER A 1 121 ? 14.293 -6.818 3.298 1.00 57.81 121 SER A CA 1
ATOM 916 C C . SER A 1 121 ? 14.333 -6.641 4.805 1.00 57.81 121 SER A C 1
ATOM 918 O O . SER A 1 121 ? 15.376 -6.777 5.447 1.00 57.81 121 SER A O 1
ATOM 920 N N . THR A 1 122 ? 13.185 -6.398 5.410 1.00 53.50 122 THR A N 1
ATOM 921 C CA . THR A 1 122 ? 13.042 -6.432 6.859 1.00 53.50 122 THR A CA 1
ATOM 922 C C . THR A 1 122 ? 13.139 -7.872 7.338 1.00 53.50 122 THR A C 1
ATOM 924 O O . THR A 1 122 ? 12.400 -8.736 6.866 1.00 53.50 122 THR A O 1
ATOM 927 N N . SER A 1 123 ? 13.966 -8.137 8.352 1.00 52.03 123 SER A N 1
ATOM 928 C CA . SER A 1 123 ? 13.744 -9.324 9.184 1.00 52.03 123 SER A CA 1
ATOM 929 C C . SER A 1 123 ? 12.607 -8.995 10.141 1.00 52.03 123 SER A C 1
ATOM 931 O O . SER A 1 123 ? 12.819 -8.580 11.282 1.00 52.03 123 SER A O 1
ATOM 933 N N . PHE A 1 124 ? 11.381 -9.094 9.636 1.00 44.81 124 PHE A N 1
ATOM 934 C CA . PHE A 1 124 ? 10.174 -8.872 10.413 1.00 44.81 124 PHE A CA 1
ATOM 935 C C . PHE A 1 124 ? 9.774 -10.182 11.088 1.00 44.81 124 PHE A C 1
ATOM 937 O O . PHE A 1 124 ? 9.411 -11.150 10.422 1.00 44.81 124 PHE A O 1
ATOM 944 N N . THR A 1 125 ? 9.835 -10.231 12.418 1.00 46.16 125 THR A N 1
ATOM 945 C CA . THR A 1 125 ? 9.201 -11.324 13.161 1.00 46.16 125 THR A CA 1
ATOM 946 C C . THR A 1 125 ? 7.845 -10.851 13.664 1.00 46.16 125 THR A C 1
ATOM 948 O O . THR A 1 125 ? 7.719 -9.749 14.190 1.00 46.16 125 THR A O 1
ATOM 951 N N . TRP A 1 126 ? 6.828 -11.711 13.587 1.00 36.53 126 TRP A N 1
ATOM 952 C CA . TRP A 1 126 ? 5.518 -11.488 14.220 1.00 36.53 126 TRP A CA 1
ATOM 953 C C . TRP A 1 126 ? 5.597 -11.225 15.741 1.00 36.53 126 TRP A C 1
ATOM 955 O O . TRP A 1 126 ? 4.59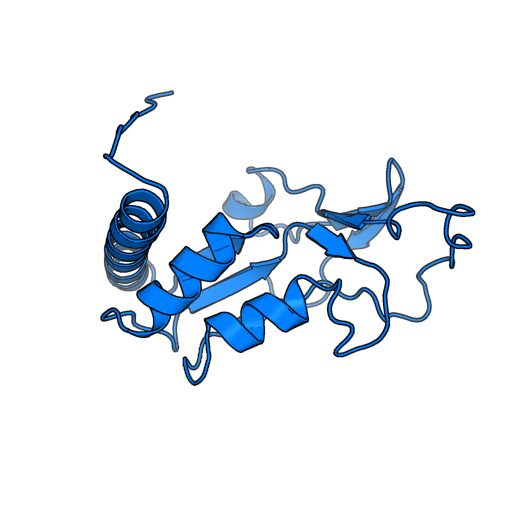9 -10.860 16.363 1.00 36.53 126 TRP A O 1
ATOM 965 N N . ALA A 1 127 ? 6.755 -11.450 16.369 1.00 36.22 127 ALA A N 1
ATOM 966 C CA . ALA A 1 127 ? 7.024 -11.068 17.750 1.00 36.22 127 ALA A CA 1
ATOM 967 C C . ALA A 1 127 ? 7.184 -9.545 17.894 1.00 36.22 127 ALA A C 1
ATOM 969 O O . ALA A 1 127 ? 6.532 -8.969 18.755 1.00 36.22 127 ALA A O 1
ATOM 970 N N . SER A 1 128 ? 7.929 -8.887 16.996 1.00 45.72 128 SER A N 1
ATOM 971 C CA . SER A 1 128 ? 8.160 -7.432 16.997 1.00 45.72 128 SER A CA 1
ATOM 972 C C . SER A 1 128 ? 6.863 -6.616 16.994 1.00 45.72 128 SER A C 1
ATOM 974 O O . SER A 1 128 ? 6.724 -5.673 17.769 1.00 45.72 128 SER A O 1
ATOM 976 N N . ALA A 1 129 ? 5.875 -7.041 16.197 1.00 46.59 129 ALA A N 1
ATOM 977 C CA . ALA A 1 129 ? 4.552 -6.414 16.138 1.00 46.59 129 ALA A CA 1
ATOM 978 C C . ALA A 1 129 ? 3.743 -6.544 17.444 1.00 46.59 129 ALA A C 1
ATOM 980 O O . ALA A 1 129 ? 2.893 -5.708 17.719 1.00 46.59 129 ALA A O 1
ATOM 981 N N . ARG A 1 130 ? 3.990 -7.588 18.249 1.00 43.88 130 ARG A N 1
ATOM 982 C CA . ARG A 1 130 ? 3.273 -7.849 19.512 1.00 43.88 130 ARG A CA 1
ATOM 983 C C . ARG A 1 130 ? 3.981 -7.290 20.741 1.00 43.88 130 ARG A C 1
ATOM 985 O O . ARG A 1 130 ? 3.322 -7.006 21.732 1.00 43.88 130 ARG A O 1
ATOM 992 N N . THR A 1 131 ? 5.304 -7.159 20.698 1.00 49.06 131 THR A N 1
ATOM 993 C CA . THR A 1 131 ? 6.124 -6.735 21.843 1.00 49.06 131 THR A CA 1
ATOM 994 C C . THR A 1 131 ? 6.504 -5.256 21.805 1.00 49.06 131 THR A C 1
ATOM 996 O O . THR A 1 131 ? 7.276 -4.814 22.653 1.00 49.06 131 THR A O 1
ATOM 999 N N . GLY A 1 132 ? 6.025 -4.496 20.813 1.00 55.16 132 GLY A N 1
ATOM 1000 C CA . GLY A 1 132 ? 6.420 -3.098 20.609 1.00 55.16 132 GLY A CA 1
ATOM 1001 C C . GLY A 1 132 ? 7.910 -2.939 20.286 1.00 55.16 132 GLY A C 1
ATOM 1002 O O . GLY A 1 132 ? 8.488 -1.876 20.493 1.00 55.16 132 GLY A O 1
ATOM 1003 N N . THR A 1 133 ? 8.567 -4.016 19.844 1.00 56.88 133 THR A N 1
ATOM 1004 C CA . THR A 1 133 ? 10.000 -3.996 19.557 1.00 56.88 133 THR A CA 1
ATOM 1005 C C . THR A 1 133 ? 10.211 -3.590 18.102 1.00 56.88 133 THR A C 1
ATOM 1007 O O . THR A 1 133 ? 9.720 -4.296 17.219 1.00 56.88 133 THR A O 1
ATOM 1010 N N . PRO A 1 134 ? 10.973 -2.518 17.826 1.00 58.06 134 PRO A N 1
ATOM 1011 C CA . PRO A 1 134 ? 11.220 -2.065 16.465 1.00 58.06 134 PRO A CA 1
ATOM 1012 C C . PRO A 1 134 ? 11.828 -3.181 15.596 1.00 58.06 134 PRO A C 1
ATOM 1014 O O . PRO A 1 134 ? 12.758 -3.868 16.041 1.00 58.06 134 PRO A O 1
ATOM 1017 N N . PRO A 1 135 ? 11.346 -3.386 14.356 1.00 62.44 135 PRO A N 1
ATOM 1018 C CA . PRO A 1 135 ? 11.944 -4.335 13.434 1.00 62.44 135 PRO A CA 1
ATOM 1019 C C . PRO A 1 135 ? 13.351 -3.879 13.035 1.00 62.44 135 PRO A C 1
ATOM 1021 O O . PRO A 1 135 ? 13.719 -2.707 13.161 1.00 62.44 135 PRO A O 1
ATOM 1024 N N . ARG A 1 136 ? 14.156 -4.828 12.547 1.00 61.97 136 ARG A N 1
ATOM 1025 C CA . ARG A 1 136 ? 15.481 -4.536 11.993 1.00 61.97 136 ARG A CA 1
ATOM 1026 C C . ARG A 1 136 ? 15.482 -4.695 10.480 1.00 61.97 136 ARG A C 1
ATOM 1028 O O . ARG A 1 136 ? 14.957 -5.675 9.947 1.00 61.97 136 ARG A O 1
ATOM 1035 N N . TRP A 1 137 ? 16.123 -3.749 9.809 1.00 61.25 137 TRP A N 1
ATOM 1036 C CA . TRP A 1 137 ? 16.363 -3.797 8.371 1.00 61.25 137 TRP A CA 1
ATOM 1037 C C . TRP A 1 137 ? 17.587 -4.661 8.091 1.00 61.25 137 TRP A C 1
ATOM 1039 O O . TRP A 1 137 ? 18.627 -4.487 8.736 1.00 61.25 137 TRP A O 1
ATOM 1049 N N . CYS A 1 138 ? 17.466 -5.606 7.159 1.00 57.84 138 CYS A N 1
ATOM 1050 C CA . CYS A 1 138 ? 18.512 -6.586 6.907 1.00 57.84 138 CYS A CA 1
ATOM 1051 C C . CYS A 1 138 ? 18.874 -6.683 5.421 1.00 57.84 138 CYS A C 1
ATOM 1053 O O . CYS A 1 138 ? 18.032 -6.684 4.527 1.00 57.84 138 CYS A O 1
ATOM 1055 N N . HIS A 1 139 ? 20.175 -6.758 5.168 1.00 54.34 139 HIS A N 1
ATOM 1056 C CA . HIS A 1 139 ? 20.784 -7.025 3.873 1.00 54.34 139 HIS A CA 1
ATOM 1057 C C . HIS A 1 139 ? 21.385 -8.434 3.922 1.00 54.34 139 HIS A C 1
ATOM 1059 O O . HIS A 1 139 ? 22.458 -8.651 4.493 1.00 54.34 139 HIS A O 1
ATOM 1065 N N . GLY A 1 140 ? 20.685 -9.423 3.361 1.00 58.00 140 GLY A N 1
ATOM 1066 C CA . GLY A 1 140 ? 21.082 -10.827 3.498 1.00 58.00 140 GLY A CA 1
ATOM 1067 C C . GLY A 1 140 ? 21.089 -11.261 4.969 1.00 58.00 140 GLY A C 1
ATOM 1068 O O . GLY A 1 140 ? 20.076 -11.145 5.650 1.00 58.00 140 GLY A O 1
ATOM 1069 N N . THR A 1 141 ? 22.227 -11.740 5.479 1.00 44.66 141 THR A N 1
ATOM 1070 C CA . THR A 1 141 ? 22.384 -12.163 6.886 1.00 44.66 141 THR A CA 1
ATOM 1071 C C . THR A 1 141 ? 22.776 -11.034 7.843 1.00 44.66 141 THR A C 1
ATOM 1073 O O . THR A 1 141 ? 22.835 -11.254 9.052 1.00 44.66 141 THR A O 1
ATOM 1076 N N . ARG A 1 142 ? 23.053 -9.824 7.339 1.00 49.25 142 ARG A N 1
ATOM 1077 C CA . ARG A 1 142 ? 23.452 -8.672 8.158 1.00 49.25 142 ARG A CA 1
ATOM 1078 C C . ARG A 1 142 ? 22.270 -7.739 8.381 1.00 49.25 142 ARG A C 1
ATOM 1080 O O . ARG A 1 142 ? 21.742 -7.169 7.434 1.00 49.25 142 ARG A O 1
ATOM 1087 N N . CYS A 1 143 ? 21.885 -7.551 9.636 1.00 54.75 143 CYS A N 1
ATOM 1088 C CA . CYS A 1 143 ? 20.908 -6.544 10.032 1.00 54.75 143 CYS A CA 1
ATOM 1089 C C . CYS A 1 143 ? 21.649 -5.286 10.479 1.00 54.75 143 CYS A C 1
ATOM 1091 O O . CYS A 1 143 ? 22.338 -5.324 11.496 1.00 54.75 143 CYS A O 1
ATOM 1093 N N . SER A 1 144 ? 21.562 -4.209 9.699 1.00 53.72 144 SER A N 1
ATOM 1094 C CA . SER A 1 144 ? 22.368 -3.003 9.919 1.00 53.72 144 SER A CA 1
ATOM 1095 C C . SER A 1 144 ? 21.686 -1.990 10.834 1.00 53.72 144 SER A C 1
ATOM 1097 O O . SER A 1 144 ? 22.376 -1.310 11.585 1.00 53.72 144 SER A O 1
ATOM 1099 N N . LYS A 1 145 ? 20.345 -1.900 10.837 1.00 54.31 145 LYS A N 1
ATOM 1100 C CA . LYS A 1 145 ? 19.639 -0.849 11.592 1.00 54.31 145 LYS A CA 1
ATOM 1101 C C . LYS A 1 145 ? 18.401 -1.354 12.320 1.00 54.31 145 LYS A C 1
ATOM 1103 O O . LYS A 1 145 ? 17.547 -2.016 11.732 1.00 54.31 145 LYS A O 1
ATOM 1108 N N . SER A 1 146 ? 18.296 -1.009 13.603 1.00 51.28 146 SER A N 1
ATOM 1109 C CA . SER A 1 146 ? 17.020 -0.977 14.319 1.00 51.28 146 SER A CA 1
ATOM 1110 C C . SER A 1 146 ? 16.227 0.232 13.856 1.00 51.28 146 SER A C 1
ATOM 1112 O O . SER A 1 146 ? 16.790 1.311 13.697 1.00 51.28 146 SER A O 1
ATOM 1114 N N . TRP A 1 147 ? 14.933 0.043 13.639 1.00 52.25 147 TRP A N 1
ATOM 1115 C CA . TRP A 1 147 ? 14.006 1.121 13.334 1.00 52.25 147 TRP A CA 1
ATOM 1116 C C . TRP A 1 147 ? 14.144 2.255 14.379 1.00 52.25 147 TRP A C 1
ATOM 1118 O O . TRP A 1 147 ? 14.120 1.993 15.582 1.00 52.25 147 TRP A O 1
ATOM 1128 N N . THR A 1 148 ? 14.401 3.484 13.918 1.00 46.19 148 THR A N 1
ATOM 1129 C CA . THR A 1 148 ? 14.849 4.628 14.745 1.00 46.19 148 THR A CA 1
ATOM 1130 C C . THR A 1 148 ? 13.726 5.591 15.157 1.00 46.19 148 THR A C 1
ATOM 1132 O O . THR A 1 148 ? 13.990 6.540 15.892 1.00 46.19 148 THR A O 1
ATOM 1135 N N . GLY A 1 149 ? 12.489 5.371 14.696 1.00 50.38 149 GLY A N 1
ATOM 1136 C CA . GLY A 1 149 ? 11.312 6.162 15.084 1.00 50.38 149 GLY A CA 1
ATOM 1137 C C . GLY A 1 149 ? 10.662 5.693 16.395 1.00 50.38 149 GLY A C 1
ATOM 1138 O O . GLY A 1 149 ? 11.233 4.892 17.136 1.00 50.38 149 GLY A O 1
ATOM 1139 N N . GLN A 1 150 ? 9.409 6.103 16.642 1.00 45.25 150 GLN A N 1
ATOM 1140 C CA . GLN A 1 150 ? 8.550 5.616 17.741 1.00 45.25 150 GLN A CA 1
ATOM 1141 C C . GLN A 1 150 ? 7.541 4.547 17.259 1.00 45.25 150 GLN A C 1
ATOM 1143 O O . GLN A 1 150 ? 6.662 4.868 16.464 1.00 45.25 150 GLN A O 1
ATOM 1148 N N . TRP A 1 151 ? 7.726 3.273 17.650 1.00 50.25 151 TRP A N 1
ATOM 1149 C CA . TRP A 1 151 ? 7.134 2.132 16.924 1.00 50.25 151 TRP A CA 1
ATOM 1150 C C . TRP A 1 151 ? 5.615 2.173 17.088 1.00 50.25 151 TRP A C 1
ATOM 1152 O O . TRP A 1 151 ? 5.166 2.280 18.232 1.00 50.25 151 TRP A O 1
ATOM 1162 N N . PRO A 1 152 ? 4.851 2.185 15.981 1.00 52.94 152 PRO A N 1
ATOM 1163 C CA . PRO A 1 152 ? 3.413 2.395 16.023 1.00 52.94 152 PRO A CA 1
ATOM 1164 C C . PRO A 1 152 ? 2.646 1.253 16.688 1.00 52.94 152 PRO A C 1
ATOM 1166 O O . PRO A 1 152 ? 3.103 0.087 16.613 1.00 52.94 152 PRO A O 1
#

Solvent-accessible surface area (backbone atoms only — not comparable to full-atom values): 9029 Å² total; per-residue (Å²): 136,89,85,86,87,85,90,66,94,46,74,68,48,47,17,49,54,50,19,58,50,50,31,53,50,40,46,53,34,30,74,76,69,65,43,28,79,47,78,42,61,69,53,74,61,55,39,56,12,35,47,48,35,56,75,46,85,52,66,32,86,40,29,36,40,32,53,41,40,41,40,62,57,66,90,79,37,87,82,25,38,66,43,50,50,50,63,22,35,60,86,55,66,47,46,72,49,72,68,78,58,79,50,94,85,60,83,81,71,77,67,53,90,94,53,78,67,61,66,35,37,47,60,72,51,81,58,32,80,73,68,71,40,61,49,33,41,20,54,86,94,46,67,81,42,66,57,84,76,81,72,130

Sequence (152 aa):
MHHELEVVADPDAVSSTAAAFVARQARACVQAHGRFTFAVSGGHTPWAMFARLAHEDVPWERVAVLQVDERVAPDGDPDRNLTHLRESLGAAPAEVIAMPVNDTDLEPRPPPTGGRRPNVSTSFTWASARTGTPPRWCHG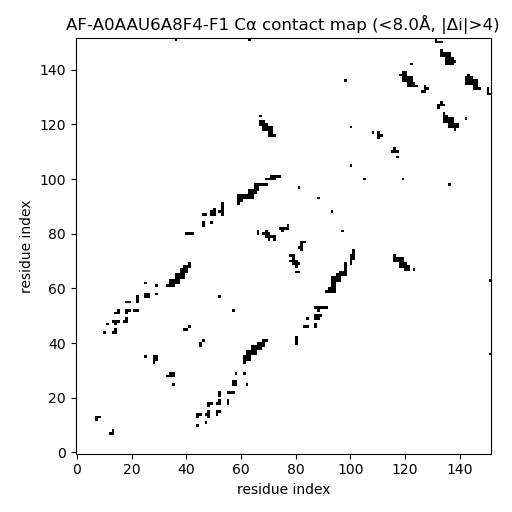TRCSKSWTGQWP

Nearest PDB structures (foldseek):
  3nwp-assembly2_B  TM=9.358E-01  e=2.048E-08  Shewanella baltica OS223
  3lwd-assembly1_A-2  TM=9.249E-01  e=3.033E-08  Chromohalobacter israelensis DSM 3043
  3tx2-assembly1_A  TM=9.263E-01  e=5.834E-08  Mycobacteroides abscessus ATCC 19977
  3lhi-assembly1_A  TM=8.636E-01  e=2.627E-07  Neisseria gonorrhoeae FA 1090
  1vl1-assembly1_A  TM=7.976E-01  e=1.421E-05  Thermotoga maritima

Secondary structure (DSSP, 8-state):
--------SSHHHHHHHHHHHHHHHHHHHHHHHS-EEEEE--SHHHHHHHHHHTTS---GGGEEEEESEEE---TT-TT-HHHHHHHHHTT---EEE---TT-TTS--PPPPTTSPPPEEEEE--TTHHHHTPPPEEEETTEEEEE--S---

pLDDT: mean 79.82, std 19.87, range [36.22, 98.44]

Mean predicted aligned error: 8.67 Å

Foldseek 3Di:
DDDDDDDDDDLLVLLQVLLVVVQVVQVVCCVVPVAEEAEDEDDDSVLSNLLNNLVDPGPQVRYEYEYQKFFLDDPCPPRTRVNSNCVSNPPRNHHYHYDPSPDPPPPDDDAPDPDDGAMKGWPDDPVCVVVVFFTFIDRVPDGDDGDDDRRD